Protein AF-A0A0C2GQ65-F1 (afdb_monomer)

pLDDT: mean 72.67, std 17.34, range [39.47, 96.19]

Mean predicted aligned error: 14.56 Å

Radius of gyration: 22.61 Å; Cα contacts (8 Å, |Δi|>4): 35; chains: 1; bounding box: 62×66×47 Å

InterPro domains:
  IPR006077 Vinculin/alpha-catenin [PF01044] (27-110)
  IPR030045 Alpha-catulin 1 [PTHR46342] (25-112)
  IPR036723 Alpha-catenin/vinculin-like superfamily [SSF47220] (22-110)

Sequence (113 aa):
MSLARAPTGDLGGGGGSTFGLDARNLEIKTKSIEHTLVPLVSQITTLVNFKESYLMNGKPKSERAIRAALKVGSAVEAAIERFVAVGETIADENPDIQPEMYDACHEARLAGL

Secondary structure (DSSP, 8-state):
----------------------TTS-----HHHHHHHHHHHHHHHHHHHHHHHHHHS-----HHHHHHHHHHHHHHHHHHHHHHHHHHHHHHH-TTTHHHHHHHHHHHHHHH-

Solvent-accessible surface area (backbone atoms only — not comparable to full-atom values): 6978 Å² total; per-residue (Å²): 140,81,90,90,82,85,84,82,87,76,92,80,83,76,71,77,76,71,73,70,72,46,82,91,68,71,75,76,90,43,71,71,58,43,66,62,44,52,64,53,53,52,54,52,51,52,51,50,55,52,49,50,54,43,70,73,65,76,52,86,71,56,69,70,57,55,54,50,51,53,53,48,52,55,53,50,36,59,46,44,56,53,51,31,58,52,39,48,54,52,17,73,76,32,76,94,49,20,69,63,37,46,51,54,35,52,52,49,52,65,76,57,110

Structure (mmCIF, N/CA/C/O backbone):
data_AF-A0A0C2GQ65-F1
#
_entry.id   AF-A0A0C2GQ65-F1
#
loop_
_atom_site.group_PDB
_atom_site.id
_atom_site.type_symbol
_atom_site.label_atom_id
_atom_site.label_alt_id
_atom_site.label_comp_id
_atom_site.label_asym_id
_atom_site.label_entity_id
_atom_site.label_seq_id
_atom_site.pdbx_PDB_ins_code
_atom_site.Cartn_x
_atom_site.Cartn_y
_atom_site.Cartn_z
_atom_site.occupancy
_atom_site.B_iso_or_equiv
_atom_site.auth_seq_id
_atom_site.auth_comp_id
_atom_site.auth_asym_id
_atom_site.auth_atom_id
_atom_site.pdbx_PDB_model_num
ATOM 1 N N . MET A 1 1 ? 39.615 -52.068 6.039 1.00 41.88 1 MET A N 1
ATOM 2 C CA . MET A 1 1 ? 40.457 -51.570 4.931 1.00 41.88 1 MET A CA 1
ATOM 3 C C . MET A 1 1 ? 39.573 -51.453 3.700 1.00 41.88 1 MET A C 1
ATOM 5 O O . MET A 1 1 ? 39.013 -52.460 3.320 1.00 41.88 1 MET A O 1
ATOM 9 N N . SER A 1 2 ? 39.286 -50.319 3.076 1.00 45.78 2 SER A N 1
ATOM 10 C CA . SER A 1 2 ? 39.510 -48.905 3.364 1.00 45.78 2 SER A CA 1
ATOM 11 C C . SER A 1 2 ? 38.482 -48.121 2.528 1.00 45.78 2 SER A C 1
ATOM 13 O O . SER A 1 2 ? 38.184 -48.512 1.408 1.00 45.78 2 SER A O 1
ATOM 15 N N . LEU A 1 3 ? 37.938 -47.061 3.128 1.00 51.75 3 LEU A N 1
ATOM 16 C CA . LEU A 1 3 ? 37.537 -45.762 2.563 1.00 51.75 3 LEU A CA 1
ATOM 17 C C . LEU A 1 3 ? 37.199 -45.619 1.060 1.00 51.75 3 LEU A C 1
ATOM 19 O O . LEU A 1 3 ? 38.090 -45.617 0.219 1.00 51.75 3 LEU A O 1
ATOM 23 N N . ALA A 1 4 ? 35.958 -45.196 0.789 1.00 55.31 4 ALA A N 1
ATOM 24 C CA . ALA A 1 4 ? 35.681 -44.116 -0.164 1.00 55.31 4 ALA A CA 1
ATOM 25 C C . ALA A 1 4 ? 34.566 -43.206 0.390 1.00 55.31 4 ALA A C 1
ATOM 27 O O . ALA A 1 4 ? 33.480 -43.667 0.734 1.00 55.31 4 ALA A O 1
ATOM 28 N N . ARG A 1 5 ? 34.885 -41.915 0.535 1.00 48.50 5 ARG A N 1
ATOM 29 C CA . ARG A 1 5 ? 34.060 -40.834 1.093 1.00 48.50 5 ARG A CA 1
ATOM 30 C C . ARG A 1 5 ? 33.855 -39.751 0.022 1.00 48.50 5 ARG A C 1
ATOM 32 O O . ARG A 1 5 ? 34.846 -39.332 -0.563 1.00 48.50 5 ARG A O 1
ATOM 39 N N . ALA A 1 6 ? 32.610 -39.256 -0.064 1.00 46.88 6 ALA A N 1
ATOM 40 C CA . ALA A 1 6 ? 32.108 -38.000 -0.668 1.00 46.88 6 ALA A CA 1
ATOM 41 C C . ALA A 1 6 ? 32.080 -37.922 -2.224 1.00 46.88 6 ALA A C 1
ATOM 43 O O . ALA A 1 6 ? 32.850 -38.626 -2.870 1.00 46.88 6 ALA A O 1
ATOM 44 N N . PRO A 1 7 ? 31.157 -37.139 -2.835 1.00 49.19 7 PRO A N 1
ATOM 45 C CA . PRO A 1 7 ? 30.955 -35.726 -2.534 1.00 49.19 7 PRO A CA 1
ATOM 46 C C . PRO A 1 7 ? 29.580 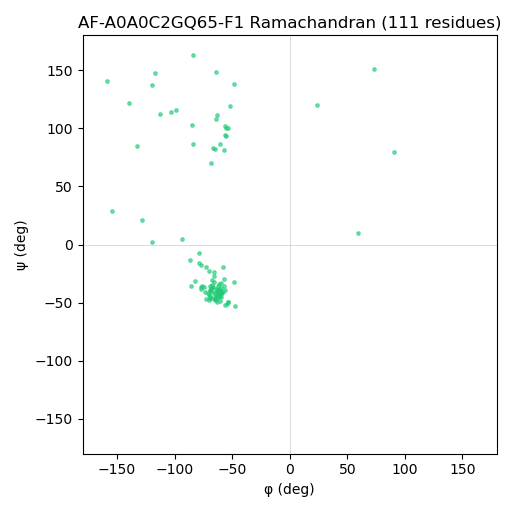-35.360 -1.959 1.00 49.19 7 PRO A C 1
ATOM 48 O O . PRO A 1 7 ? 28.540 -35.934 -2.262 1.00 49.19 7 PRO A O 1
ATOM 51 N N . THR A 1 8 ? 29.654 -34.347 -1.110 1.00 55.72 8 THR A N 1
ATOM 52 C CA . THR A 1 8 ? 28.617 -33.443 -0.629 1.00 55.72 8 THR A CA 1
ATOM 53 C C . THR A 1 8 ? 27.837 -32.804 -1.780 1.00 55.72 8 THR A C 1
ATOM 55 O O . THR A 1 8 ? 28.417 -32.074 -2.581 1.00 55.72 8 THR A O 1
ATOM 58 N N . GLY A 1 9 ? 26.526 -33.040 -1.830 1.00 42.44 9 GLY A N 1
ATOM 59 C CA . GLY A 1 9 ? 25.582 -32.157 -2.511 1.00 42.44 9 GLY A CA 1
ATOM 60 C C . GLY A 1 9 ? 25.205 -31.028 -1.559 1.00 42.44 9 GLY A C 1
ATOM 61 O O . GLY A 1 9 ? 24.258 -31.162 -0.791 1.00 42.44 9 GLY A O 1
ATOM 62 N N . ASP A 1 10 ? 26.020 -29.979 -1.555 1.00 45.88 10 ASP A N 1
ATOM 63 C CA . ASP A 1 10 ? 25.648 -28.661 -1.047 1.00 45.88 10 ASP A CA 1
ATOM 64 C C . ASP A 1 10 ? 24.919 -27.888 -2.159 1.00 45.88 10 ASP A C 1
ATOM 66 O O . ASP A 1 10 ? 25.074 -28.212 -3.338 1.00 45.88 10 ASP A O 1
ATOM 70 N N . LEU A 1 11 ? 24.216 -26.825 -1.763 1.00 48.06 11 LEU A N 1
ATOM 71 C CA . LEU A 1 11 ? 23.613 -25.783 -2.604 1.00 48.06 11 LEU A CA 1
ATOM 72 C C . LEU A 1 11 ? 22.170 -26.034 -3.053 1.00 48.06 11 LEU A C 1
ATOM 74 O O . LEU A 1 11 ? 21.857 -26.356 -4.195 1.00 48.06 11 LEU A O 1
ATOM 78 N N . GLY A 1 12 ? 21.271 -25.748 -2.118 1.00 39.47 12 GLY A N 1
ATOM 79 C CA . GLY A 1 12 ? 19.880 -25.422 -2.404 1.00 39.47 12 GLY A CA 1
ATOM 80 C C . GLY A 1 12 ? 19.255 -24.572 -1.306 1.00 39.47 12 GLY A C 1
ATOM 81 O O . GLY A 1 12 ? 18.062 -24.687 -1.053 1.00 39.47 12 GLY A O 1
ATOM 82 N N . GLY A 1 13 ? 20.064 -23.761 -0.613 1.00 42.12 13 GLY A N 1
ATOM 83 C CA . GLY A 1 13 ? 19.570 -22.688 0.238 1.00 42.12 13 GLY A CA 1
ATOM 84 C C . GLY A 1 13 ? 18.909 -21.640 -0.645 1.00 42.12 13 GLY A C 1
ATOM 85 O O . GLY A 1 13 ? 19.542 -20.657 -1.019 1.00 42.12 13 GLY A O 1
ATOM 86 N N . GLY A 1 14 ? 17.647 -21.878 -1.002 1.00 40.50 14 GLY A N 1
ATOM 87 C CA . GLY A 1 14 ? 16.735 -20.841 -1.454 1.00 40.50 14 GLY A CA 1
ATOM 88 C C . GLY A 1 14 ? 16.516 -19.913 -0.276 1.00 40.50 14 GLY A C 1
ATOM 89 O O . GLY A 1 14 ? 15.577 -20.091 0.497 1.00 40.50 14 GLY A O 1
ATOM 90 N N . GLY A 1 15 ? 17.464 -18.994 -0.087 1.00 41.66 15 GLY A N 1
ATOM 91 C CA . GLY A 1 15 ? 17.299 -17.851 0.778 1.00 41.66 15 GLY A CA 1
ATOM 92 C C . 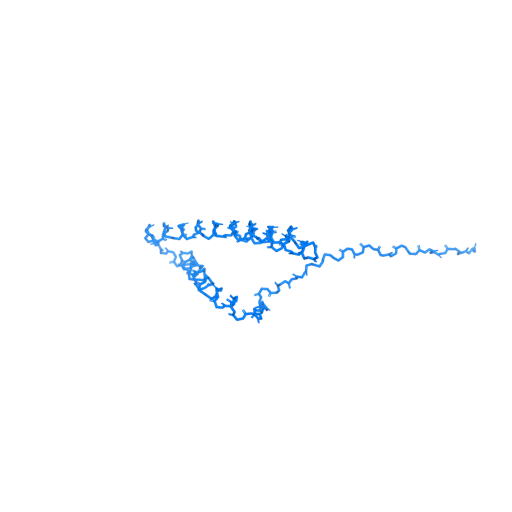GLY A 1 15 ? 16.060 -17.135 0.289 1.00 41.66 15 GLY A C 1
ATOM 93 O O . GLY A 1 15 ? 16.111 -16.428 -0.712 1.00 41.66 15 GLY A O 1
ATOM 94 N N . GLY A 1 16 ? 14.945 -17.363 0.983 1.00 44.06 16 GLY A N 1
ATOM 95 C CA . GLY A 1 16 ? 13.881 -16.390 1.028 1.00 44.06 16 GLY A CA 1
ATOM 96 C C . GLY A 1 16 ? 14.561 -15.113 1.473 1.00 44.06 16 GLY A C 1
ATOM 97 O O . GLY A 1 16 ? 14.891 -14.954 2.648 1.00 44.06 16 GLY A O 1
ATOM 98 N N . SER A 1 17 ? 14.853 -14.241 0.515 1.00 46.97 17 SER A N 1
ATOM 99 C CA . SER A 1 17 ? 15.133 -12.849 0.779 1.00 46.97 17 SER A CA 1
ATOM 100 C C . SER A 1 17 ? 13.816 -12.246 1.239 1.00 46.97 17 SER A C 1
ATOM 102 O O . SER A 1 17 ? 13.185 -11.455 0.550 1.00 46.97 17 SER A O 1
ATOM 104 N N . THR A 1 18 ? 13.404 -12.640 2.444 1.00 50.31 18 THR A N 1
ATOM 105 C CA . THR A 1 18 ? 12.746 -11.753 3.376 1.00 50.31 18 THR A CA 1
ATOM 106 C C . THR A 1 18 ? 13.739 -10.615 3.555 1.00 50.31 18 THR A C 1
ATOM 108 O O . THR A 1 18 ? 14.547 -10.600 4.485 1.00 50.31 18 THR A O 1
ATOM 111 N N . PHE A 1 19 ? 13.744 -9.676 2.608 1.00 47.88 19 PHE A N 1
ATOM 112 C CA . PHE A 1 19 ? 14.107 -8.315 2.922 1.00 47.88 19 PHE A CA 1
ATOM 113 C C . PHE A 1 19 ? 13.068 -7.918 3.954 1.00 47.88 19 PHE A C 1
ATOM 115 O O . PHE A 1 19 ? 11.981 -7.459 3.623 1.00 47.88 19 PHE A O 1
ATOM 122 N N . GLY A 1 20 ? 13.372 -8.229 5.215 1.00 44.22 20 GLY A N 1
ATOM 123 C CA . GLY A 1 20 ? 12.707 -7.634 6.342 1.00 44.22 20 GLY A CA 1
ATOM 124 C C . GLY A 1 20 ? 12.920 -6.152 6.141 1.00 44.22 20 GLY A C 1
ATOM 125 O O . GLY A 1 20 ? 13.976 -5.619 6.473 1.00 44.22 20 GLY A O 1
ATOM 126 N N . LEU A 1 21 ? 11.942 -5.502 5.515 1.00 48.31 21 LEU A N 1
ATOM 127 C CA . LEU A 1 21 ? 11.696 -4.101 5.734 1.00 48.31 21 LEU A CA 1
ATOM 128 C C . LEU A 1 21 ? 11.510 -4.032 7.242 1.00 48.31 21 LEU A C 1
ATOM 130 O O . LEU A 1 21 ? 10.439 -4.342 7.763 1.00 48.31 21 LEU A O 1
ATOM 134 N N . ASP A 1 22 ? 12.598 -3.758 7.960 1.00 49.53 22 ASP A N 1
ATOM 135 C CA . ASP A 1 22 ? 12.537 -3.495 9.379 1.00 49.53 22 ASP A CA 1
ATOM 136 C C . ASP A 1 22 ? 11.560 -2.334 9.491 1.00 49.53 22 ASP A C 1
ATOM 138 O O . ASP A 1 22 ? 11.903 -1.194 9.190 1.00 49.53 22 ASP A O 1
ATOM 142 N N . ALA A 1 23 ? 10.312 -2.606 9.876 1.00 53.41 23 ALA A N 1
ATOM 143 C CA . ALA A 1 23 ? 9.278 -1.575 9.951 1.00 53.41 23 ALA A CA 1
ATOM 144 C C . ALA A 1 23 ? 9.694 -0.441 10.909 1.00 53.41 23 ALA A C 1
ATOM 146 O O . ALA A 1 23 ? 9.184 0.673 10.841 1.00 53.41 23 ALA A O 1
ATOM 147 N N . ARG A 1 24 ? 10.666 -0.725 11.790 1.00 54.44 24 ARG A N 1
ATOM 148 C CA . ARG A 1 24 ? 11.318 0.226 12.695 1.00 54.44 24 ARG A CA 1
ATOM 149 C C . ARG A 1 24 ? 12.396 1.097 12.040 1.00 54.44 24 ARG A C 1
ATOM 151 O O . ARG A 1 24 ? 12.778 2.089 12.647 1.00 54.44 24 ARG A O 1
ATOM 158 N N . ASN A 1 25 ? 12.877 0.738 10.855 1.00 57.31 25 ASN A N 1
ATOM 159 C CA . ASN A 1 25 ? 13.962 1.401 10.133 1.00 57.31 25 ASN A CA 1
ATOM 160 C C . ASN A 1 25 ? 13.582 1.760 8.680 1.00 57.31 25 ASN A C 1
ATOM 162 O O . ASN A 1 25 ? 14.457 1.949 7.837 1.00 57.31 25 ASN A O 1
ATOM 166 N N . LEU A 1 26 ? 12.278 1.845 8.383 1.00 69.31 26 LEU A N 1
ATOM 167 C CA . LEU A 1 26 ? 11.765 2.238 7.072 1.0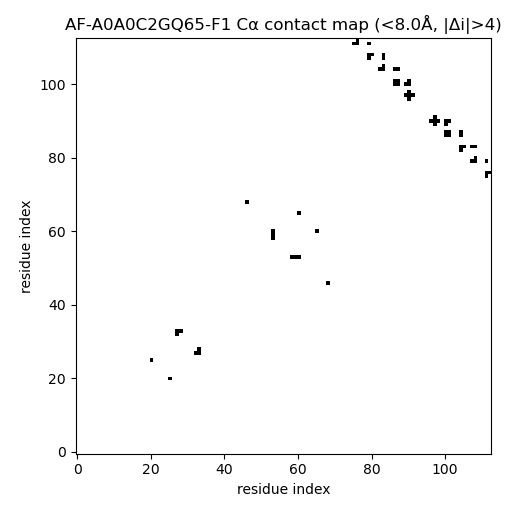0 69.31 26 LEU A CA 1
ATOM 168 C C . LEU A 1 26 ? 12.169 3.693 6.767 1.00 69.31 26 LEU A C 1
ATOM 170 O O . LEU A 1 26 ? 11.634 4.632 7.355 1.00 69.31 26 LEU A O 1
ATOM 174 N N . GLU A 1 27 ? 13.114 3.881 5.847 1.00 74.06 27 GLU A N 1
ATOM 175 C CA . GLU A 1 27 ? 13.595 5.201 5.428 1.00 74.06 27 GLU A CA 1
ATOM 176 C C . GLU A 1 27 ? 13.001 5.583 4.063 1.00 74.06 27 GLU A C 1
ATOM 178 O O . GLU A 1 27 ? 13.315 4.976 3.036 1.00 74.06 27 GLU A O 1
ATOM 183 N N . ILE A 1 28 ? 12.165 6.627 4.028 1.00 80.50 28 ILE A N 1
ATOM 184 C CA . ILE A 1 28 ? 11.653 7.189 2.772 1.00 80.50 28 ILE A CA 1
ATOM 185 C C . ILE A 1 28 ? 12.680 8.187 2.232 1.00 80.50 28 ILE A C 1
ATOM 187 O O . ILE A 1 28 ? 12.766 9.324 2.684 1.00 80.50 28 ILE A O 1
ATOM 191 N N . LYS A 1 29 ? 13.445 7.777 1.220 1.00 80.94 29 LYS A N 1
ATOM 192 C CA . LYS A 1 29 ? 14.512 8.608 0.628 1.00 80.94 29 LYS A CA 1
ATOM 193 C C . LYS A 1 29 ? 14.008 9.681 -0.345 1.00 80.94 29 LYS A C 1
ATOM 195 O O . LYS A 1 29 ? 14.777 10.533 -0.788 1.00 80.94 29 LYS A O 1
ATOM 200 N N . THR A 1 30 ? 12.716 9.665 -0.669 1.00 86.81 30 THR A N 1
ATOM 201 C CA . THR A 1 30 ? 12.107 10.551 -1.666 1.00 86.81 30 THR A CA 1
ATOM 202 C C . THR A 1 30 ? 11.151 11.539 -1.004 1.00 86.81 30 THR A C 1
ATOM 204 O O . THR A 1 30 ? 10.067 11.162 -0.564 1.00 86.81 30 THR A O 1
ATOM 207 N N . LYS A 1 31 ? 11.507 12.831 -1.009 1.00 82.25 31 LYS A N 1
ATOM 208 C CA . LYS A 1 31 ? 10.737 13.899 -0.335 1.00 82.25 31 LYS A CA 1
ATOM 209 C C . LYS A 1 31 ? 9.276 14.006 -0.786 1.00 82.25 31 LYS A C 1
ATOM 211 O O . LYS A 1 31 ? 8.408 14.318 0.021 1.00 82.25 31 LYS A O 1
ATOM 216 N N . SER A 1 32 ? 8.983 13.766 -2.066 1.00 84.75 32 SER A N 1
ATOM 217 C CA . SER A 1 32 ? 7.604 13.797 -2.580 1.00 84.75 32 SER A CA 1
ATOM 218 C C . SER A 1 32 ? 6.761 12.633 -2.054 1.00 84.75 32 SER A C 1
ATOM 220 O O . SER A 1 32 ? 5.581 12.816 -1.752 1.00 84.75 32 SER A O 1
ATOM 222 N N . ILE A 1 33 ? 7.371 11.456 -1.892 1.00 85.38 33 ILE A N 1
ATOM 223 C CA . ILE A 1 33 ? 6.728 10.279 -1.302 1.00 85.38 33 ILE A CA 1
ATOM 224 C C . ILE A 1 33 ? 6.495 10.529 0.189 1.00 85.38 33 ILE A C 1
ATOM 226 O O . ILE A 1 33 ? 5.380 10.353 0.667 1.00 85.38 33 ILE A O 1
ATOM 230 N N . GLU A 1 34 ? 7.501 11.040 0.902 1.00 81.81 34 GLU A N 1
ATOM 231 C CA . GLU A 1 34 ? 7.388 11.397 2.320 1.00 81.81 34 GLU A CA 1
ATOM 232 C C . GLU A 1 34 ? 6.238 12.387 2.558 1.00 81.81 34 GLU A C 1
ATOM 234 O O . GLU A 1 34 ? 5.330 12.108 3.340 1.00 81.81 34 GLU A O 1
ATOM 239 N N . HIS A 1 35 ? 6.203 13.493 1.809 1.00 82.38 35 HIS A N 1
ATOM 240 C CA . HIS A 1 35 ? 5.146 14.500 1.922 1.00 82.38 35 HIS A CA 1
ATOM 241 C C . HIS A 1 35 ? 3.743 13.928 1.645 1.00 82.38 35 HIS A C 1
ATOM 243 O O . HIS A 1 35 ? 2.762 14.364 2.246 1.00 82.38 35 HIS A O 1
ATOM 249 N N . THR A 1 36 ? 3.637 12.942 0.751 1.00 82.12 36 THR A N 1
ATOM 250 C CA . THR A 1 36 ? 2.364 12.276 0.430 1.00 82.12 36 THR A CA 1
ATOM 251 C C . THR A 1 36 ? 1.940 11.293 1.527 1.00 82.12 36 THR A C 1
ATOM 253 O O . THR A 1 36 ? 0.750 11.185 1.829 1.00 82.12 36 THR A O 1
ATOM 256 N N . LEU A 1 37 ? 2.892 10.607 2.166 1.00 81.00 37 LEU A N 1
ATOM 257 C CA . LEU A 1 37 ? 2.621 9.591 3.188 1.00 81.00 37 LEU A CA 1
ATOM 258 C C . LEU A 1 37 ? 2.375 10.176 4.589 1.00 81.00 37 LEU A C 1
ATOM 260 O O . LEU A 1 37 ? 1.559 9.625 5.327 1.00 81.00 37 LEU A O 1
ATOM 264 N N . VAL A 1 38 ? 2.991 11.308 4.953 1.00 77.94 38 VAL A N 1
ATOM 265 C CA . VAL A 1 38 ? 2.787 11.991 6.253 1.00 77.94 38 VAL A CA 1
ATOM 266 C C . VAL A 1 38 ? 1.303 12.157 6.642 1.00 77.94 38 VAL A C 1
ATOM 268 O O . VAL A 1 38 ? 0.927 11.731 7.741 1.00 77.94 38 VAL A O 1
ATOM 271 N N . PRO A 1 39 ? 0.418 12.727 5.795 1.00 76.88 39 PRO A N 1
ATOM 272 C CA . PRO A 1 39 ? -0.990 12.896 6.155 1.00 76.88 39 PRO A CA 1
ATOM 273 C C . PRO A 1 39 ? -1.741 11.563 6.282 1.00 76.88 39 PRO A C 1
ATOM 275 O O . PRO A 1 39 ? -2.665 11.473 7.091 1.00 76.88 39 PRO A O 1
ATOM 278 N N . LEU A 1 40 ? -1.350 10.531 5.528 1.00 74.69 40 LEU A N 1
ATOM 279 C CA . LEU A 1 40 ? -1.963 9.199 5.586 1.00 74.69 40 LEU A CA 1
ATOM 280 C C . LEU A 1 40 ? -1.576 8.469 6.878 1.00 74.69 40 LEU A C 1
ATOM 282 O O . LEU A 1 40 ? -2.447 7.990 7.605 1.00 74.69 40 LEU A O 1
ATOM 286 N N . VAL A 1 41 ? -0.288 8.472 7.225 1.00 78.69 41 VAL A N 1
ATOM 287 C CA . VAL A 1 41 ? 0.227 7.872 8.466 1.00 78.69 41 VAL A CA 1
ATOM 288 C C . VAL A 1 41 ? -0.360 8.570 9.692 1.00 78.69 41 VAL A C 1
ATOM 290 O O . VAL A 1 41 ? -0.747 7.901 10.650 1.00 78.69 41 VAL A O 1
ATOM 293 N N . SER A 1 42 ? -0.504 9.899 9.662 1.00 74.56 42 SER A N 1
ATOM 294 C CA . SER A 1 42 ? -1.135 10.659 10.750 1.00 74.56 42 SER A CA 1
ATOM 295 C C . SER A 1 42 ? -2.602 10.258 10.969 1.00 74.56 42 SER A C 1
ATOM 297 O O . SER A 1 42 ? -3.021 10.029 12.110 1.00 74.56 42 SER A O 1
ATOM 299 N N . GLN A 1 43 ? -3.376 10.102 9.889 1.00 72.06 43 GLN A N 1
ATOM 300 C CA . GLN A 1 43 ? -4.778 9.674 9.958 1.00 72.06 43 GLN A CA 1
ATOM 301 C C . GLN A 1 43 ? -4.911 8.241 10.489 1.00 72.06 43 GLN A C 1
ATOM 303 O O . GLN A 1 43 ? -5.715 7.994 11.391 1.00 72.06 43 GLN A O 1
ATOM 308 N N . ILE A 1 44 ? -4.083 7.316 9.994 1.00 76.38 44 ILE A N 1
ATOM 309 C CA . ILE A 1 44 ? -4.076 5.914 10.433 1.00 76.38 44 ILE A CA 1
ATOM 310 C C . ILE A 1 44 ? -3.647 5.808 11.904 1.00 76.38 44 ILE A C 1
ATOM 312 O O . ILE A 1 44 ? -4.344 5.183 12.700 1.00 76.38 44 ILE A O 1
ATOM 316 N N . THR A 1 45 ? -2.571 6.490 12.308 1.00 76.06 45 THR A N 1
ATOM 317 C CA . THR A 1 45 ? -2.084 6.503 13.702 1.00 76.06 45 THR A CA 1
ATOM 318 C C . THR A 1 45 ? -3.141 7.054 14.656 1.00 76.06 45 THR A C 1
ATOM 320 O O . THR A 1 45 ? -3.379 6.494 15.727 1.00 76.06 45 THR A O 1
ATOM 323 N N . THR A 1 46 ? -3.838 8.120 14.252 1.00 74.50 46 THR A N 1
ATOM 324 C CA . THR A 1 46 ? -4.942 8.686 15.037 1.00 74.50 46 THR A CA 1
ATOM 325 C C . THR A 1 46 ? -6.054 7.659 15.243 1.00 74.50 46 THR A C 1
ATOM 327 O O . TH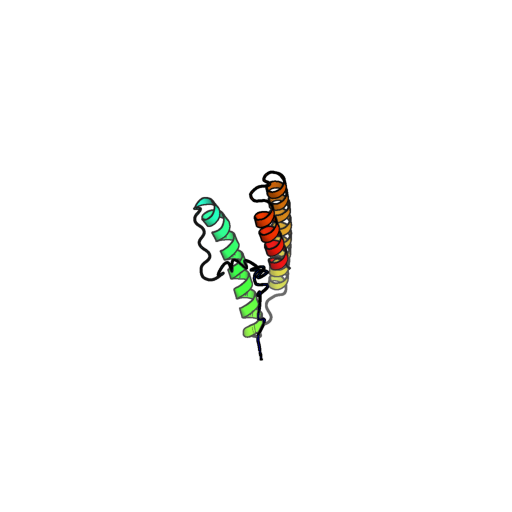R A 1 46 ? -6.556 7.523 16.358 1.00 74.50 46 THR A O 1
ATOM 330 N N . LEU A 1 47 ? -6.414 6.892 14.211 1.00 65.75 47 LEU A N 1
ATOM 331 C CA . LEU A 1 47 ? -7.435 5.845 14.311 1.00 65.75 47 LEU A CA 1
ATOM 332 C C . LEU A 1 47 ? -6.994 4.652 15.163 1.00 65.75 47 LEU A C 1
ATOM 334 O O . LEU A 1 47 ? -7.799 4.140 15.944 1.00 65.75 47 LEU A O 1
ATOM 338 N N . VAL A 1 48 ? -5.730 4.237 15.068 1.00 71.12 48 VAL A N 1
ATOM 339 C CA . VAL A 1 48 ? -5.166 3.155 15.890 1.00 71.12 48 VAL A CA 1
ATOM 340 C C . VAL A 1 48 ? -5.176 3.540 17.369 1.00 71.12 48 VAL A C 1
ATOM 342 O O . VAL A 1 48 ? -5.751 2.811 18.179 1.00 71.12 48 VAL A O 1
ATOM 345 N N . ASN A 1 49 ? -4.683 4.734 17.708 1.00 64.69 49 ASN A N 1
ATOM 346 C CA . ASN A 1 49 ? -4.716 5.258 19.079 1.00 64.69 49 ASN A CA 1
ATOM 347 C C . ASN A 1 49 ? -6.158 5.407 19.593 1.00 64.69 49 ASN A C 1
ATOM 349 O O . ASN A 1 49 ? -6.463 5.194 20.770 1.00 64.69 49 ASN A O 1
ATOM 353 N N . PHE A 1 50 ? -7.091 5.739 18.699 1.00 64.88 50 PHE A N 1
ATOM 354 C CA . PHE A 1 50 ? -8.505 5.818 19.030 1.00 64.88 50 PHE A CA 1
ATOM 355 C C . PHE A 1 50 ? -9.109 4.434 19.337 1.00 64.88 50 PHE A C 1
ATOM 357 O O . PHE A 1 50 ? -9.938 4.333 20.249 1.00 64.88 50 PHE A O 1
ATOM 364 N N . LYS A 1 51 ? -8.698 3.379 18.621 1.00 59.34 51 LYS A N 1
ATOM 365 C CA . LYS A 1 51 ? -9.100 1.982 18.871 1.00 59.34 51 LYS A CA 1
ATOM 366 C C . LYS A 1 51 ? -8.516 1.457 20.186 1.00 59.34 51 LYS A C 1
ATOM 368 O O . LYS A 1 51 ? -9.260 0.914 20.998 1.00 59.34 51 LYS A O 1
ATOM 373 N N . GLU A 1 52 ? -7.232 1.692 20.441 1.00 57.34 52 GLU A N 1
ATOM 374 C CA . GLU A 1 52 ? -6.550 1.273 21.675 1.00 57.34 52 GLU A CA 1
ATOM 375 C C . GLU A 1 52 ? -7.170 1.923 22.923 1.00 57.34 52 GLU A C 1
ATOM 377 O O . GLU A 1 52 ? -7.505 1.240 23.889 1.00 57.34 52 GLU A O 1
ATOM 382 N N . SER A 1 53 ? -7.482 3.221 22.855 1.00 56.22 53 SER A N 1
ATOM 383 C CA . SER A 1 53 ? -8.175 3.933 23.936 1.00 56.22 53 SER A CA 1
ATOM 384 C C . SER A 1 53 ? -9.616 3.437 24.177 1.00 56.22 53 SER A C 1
ATOM 386 O O . SER A 1 53 ? -10.114 3.528 25.297 1.00 56.22 53 SER A O 1
ATOM 388 N N . TYR A 1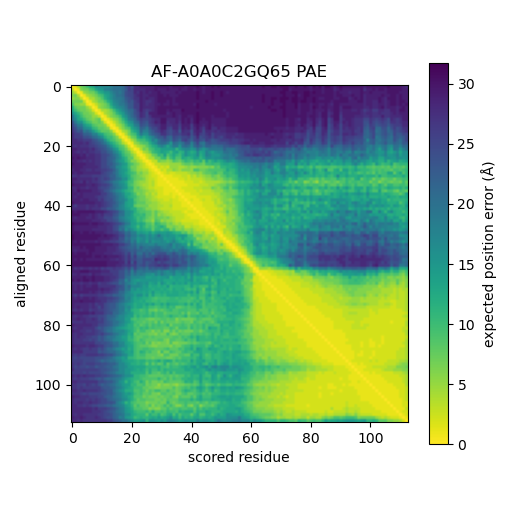 54 ? -10.301 2.886 23.164 1.00 55.28 54 TYR A N 1
ATOM 389 C CA . TYR A 1 54 ? -11.625 2.262 23.336 1.00 55.28 54 TYR A CA 1
ATOM 390 C C . TYR A 1 54 ? -11.530 0.900 24.038 1.00 55.28 54 TYR A C 1
ATOM 392 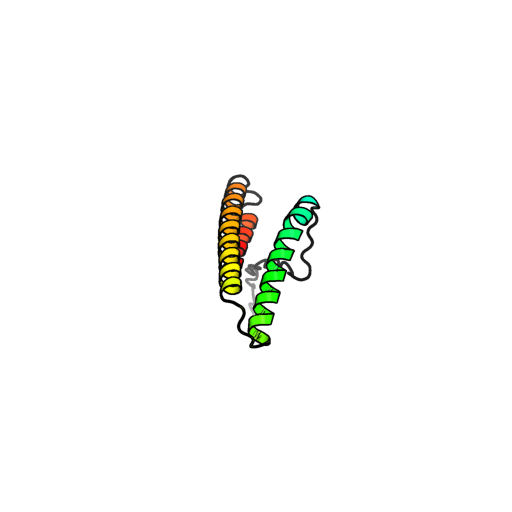O O . TYR A 1 54 ? -12.349 0.606 24.906 1.00 55.28 54 TYR A O 1
ATOM 400 N N . LEU A 1 55 ? -10.523 0.094 23.683 1.00 55.88 55 LEU A N 1
ATOM 401 C CA . LEU A 1 55 ? -10.326 -1.258 24.213 1.00 55.88 55 LEU A CA 1
ATOM 402 C C . LEU A 1 55 ? -9.726 -1.266 25.631 1.00 55.88 55 LEU A C 1
ATOM 404 O O . LEU A 1 55 ? -10.134 -2.092 26.442 1.00 55.88 55 LEU A O 1
ATOM 408 N N . MET A 1 56 ? -8.810 -0.342 25.959 1.00 55.78 56 MET A N 1
ATOM 409 C CA . MET A 1 56 ? -8.162 -0.287 27.283 1.00 55.78 56 MET A CA 1
ATOM 410 C C . MET A 1 56 ? -8.950 0.488 28.346 1.00 55.78 56 MET A C 1
ATOM 412 O O . MET A 1 56 ? -8.928 0.095 29.509 1.00 55.78 56 MET A O 1
ATOM 416 N N . ASN A 1 57 ? -9.658 1.572 27.995 1.00 56.38 57 ASN A N 1
ATOM 417 C CA . ASN A 1 57 ? -10.290 2.435 29.010 1.00 56.38 57 ASN A CA 1
ATOM 418 C C . ASN A 1 57 ? -11.757 2.083 29.316 1.00 56.38 57 ASN A C 1
ATOM 420 O O . ASN A 1 57 ? -12.406 2.817 30.064 1.00 56.38 57 ASN A O 1
ATOM 424 N N . GLY A 1 58 ? -12.300 1.002 28.739 1.00 52.16 58 GLY A N 1
ATOM 425 C CA . GLY A 1 58 ? -13.623 0.447 29.073 1.00 52.16 58 GLY A CA 1
ATOM 426 C C . GLY A 1 58 ? -14.815 1.395 28.874 1.00 52.16 58 GLY A C 1
ATOM 427 O O . GLY A 1 58 ? -15.925 1.096 29.311 1.00 52.16 58 GLY A O 1
ATOM 428 N N . LYS A 1 59 ? -14.609 2.558 28.243 1.00 55.78 59 LYS A N 1
ATOM 429 C CA . LYS A 1 59 ? -15.626 3.599 28.090 1.00 55.78 59 LYS A CA 1
ATOM 430 C C . LYS A 1 59 ? -16.255 3.485 26.699 1.00 55.78 59 LYS A C 1
ATOM 432 O O . LYS A 1 59 ? -15.551 3.709 25.710 1.00 55.78 59 LYS A O 1
ATOM 437 N N . PRO A 1 60 ? -17.560 3.174 26.587 1.00 54.12 60 PRO A N 1
ATOM 438 C CA . PRO A 1 60 ? -18.215 3.057 25.294 1.00 54.12 60 PRO A CA 1
ATOM 439 C C . PRO A 1 60 ? -18.186 4.418 24.592 1.00 54.12 60 PRO A C 1
ATOM 441 O O . PRO A 1 60 ? -18.812 5.385 25.024 1.00 54.12 60 PRO A O 1
ATOM 444 N N . LYS A 1 61 ? -17.415 4.519 23.510 1.00 60.34 61 LYS A N 1
ATOM 445 C CA . LYS A 1 61 ? -17.494 5.655 22.590 1.00 60.34 61 LYS A CA 1
ATOM 446 C C . LYS A 1 61 ? -18.857 5.698 21.914 1.00 60.34 61 LYS A C 1
ATOM 448 O O . LYS A 1 61 ? -19.460 4.667 21.634 1.00 60.34 61 LYS A O 1
ATOM 453 N N . SER A 1 62 ? -19.297 6.920 21.619 1.00 69.12 62 SER A N 1
ATOM 454 C CA . SER A 1 62 ? -20.514 7.190 20.857 1.00 69.12 62 SER A CA 1
ATOM 455 C C . SER A 1 62 ? -20.557 6.346 19.583 1.00 69.12 62 SER A C 1
ATOM 457 O O . SER A 1 62 ? -19.565 6.248 18.860 1.00 69.12 62 SER A O 1
ATOM 459 N N . GLU A 1 63 ? -21.730 5.810 19.267 1.00 74.06 63 GLU A N 1
ATOM 460 C CA . GLU A 1 63 ? -22.026 5.100 18.021 1.00 74.06 63 GLU A CA 1
ATOM 461 C C . GLU A 1 63 ? -21.561 5.872 16.769 1.00 74.06 63 GLU A C 1
ATOM 463 O O . GLU A 1 63 ? -21.096 5.287 15.790 1.00 74.06 63 GLU A O 1
ATOM 468 N N . ARG A 1 64 ? -21.588 7.211 16.830 1.00 73.00 64 ARG A N 1
ATOM 469 C CA . ARG A 1 64 ? -21.069 8.100 15.783 1.00 73.00 64 ARG A CA 1
ATOM 470 C C . ARG A 1 64 ? -19.575 7.891 15.513 1.00 73.00 64 ARG A C 1
ATOM 472 O O . ARG A 1 64 ? -19.149 7.960 14.364 1.00 73.00 64 ARG A O 1
ATOM 479 N N . ALA A 1 65 ? -18.789 7.633 16.553 1.00 71.19 65 ALA A N 1
ATOM 480 C CA . ALA A 1 65 ? -17.349 7.423 16.455 1.00 71.19 65 ALA A CA 1
ATOM 481 C C . ALA A 1 65 ? -17.008 6.043 15.869 1.00 71.19 65 ALA A C 1
ATOM 483 O O . ALA A 1 65 ? -16.088 5.931 15.064 1.00 71.19 65 ALA A O 1
ATOM 484 N N . ILE A 1 66 ? -17.792 5.014 16.212 1.00 75.06 66 ILE A N 1
ATOM 485 C CA . ILE A 1 66 ? -17.660 3.666 15.637 1.00 75.06 66 ILE A CA 1
ATOM 486 C C . ILE A 1 66 ? -17.957 3.708 14.132 1.00 75.06 66 ILE A C 1
ATOM 488 O O . ILE A 1 66 ? -17.161 3.226 13.330 1.00 75.06 66 ILE A O 1
ATOM 492 N N . ARG A 1 67 ? -19.053 4.368 13.728 1.00 78.50 67 ARG A N 1
ATOM 493 C CA . ARG A 1 67 ? -19.395 4.548 12.305 1.00 78.50 67 ARG A CA 1
ATOM 494 C C . ARG A 1 67 ? -18.319 5.316 11.534 1.00 78.50 67 ARG A C 1
ATOM 496 O O . ARG A 1 67 ? -18.035 4.973 10.391 1.00 78.50 67 ARG A O 1
ATOM 503 N N . ALA A 1 68 ? -17.719 6.341 12.143 1.00 75.81 68 ALA A N 1
ATOM 504 C CA . ALA A 1 68 ? -16.626 7.086 11.522 1.00 75.81 68 ALA A CA 1
ATOM 505 C C . ALA A 1 68 ? -15.394 6.197 11.294 1.00 75.81 68 ALA A C 1
ATOM 507 O O . ALA A 1 68 ? -14.849 6.202 10.196 1.00 75.81 68 ALA A O 1
ATOM 508 N N . ALA A 1 69 ? -15.003 5.391 12.286 1.00 72.50 69 ALA A N 1
ATOM 509 C CA . ALA A 1 69 ? -13.880 4.464 12.156 1.00 72.50 69 ALA A CA 1
ATOM 510 C C . ALA A 1 69 ? -14.114 3.419 11.052 1.00 72.50 69 ALA A C 1
ATOM 512 O O . ALA A 1 69 ? -13.239 3.224 10.215 1.00 72.50 69 ALA A O 1
ATOM 513 N N . LEU A 1 70 ? -15.311 2.819 10.991 1.00 79.62 70 LEU A N 1
ATOM 514 C CA . LEU A 1 70 ? -15.681 1.882 9.920 1.00 79.62 70 LEU A CA 1
ATOM 515 C C . LEU A 1 70 ? -15.616 2.537 8.536 1.00 79.62 70 LEU A C 1
ATOM 517 O O . LEU A 1 70 ? -15.099 1.946 7.591 1.00 79.62 70 LEU A O 1
ATOM 521 N N . LYS A 1 71 ? -16.096 3.7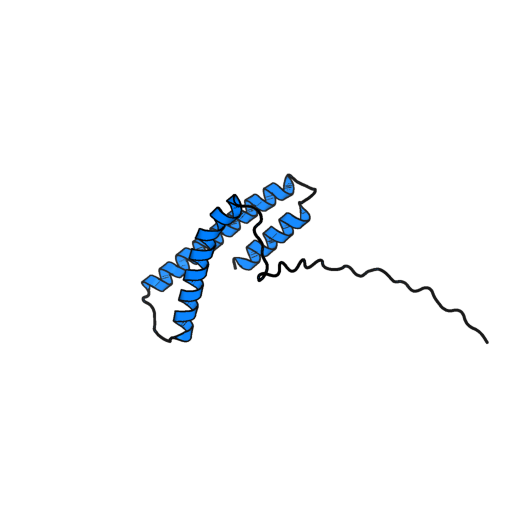82 8.419 1.00 79.44 71 LYS A N 1
ATOM 522 C CA . LYS A 1 71 ? -16.046 4.532 7.159 1.00 79.44 71 LYS A CA 1
ATOM 523 C C . LYS A 1 71 ? -14.612 4.809 6.716 1.00 79.44 71 LYS A C 1
ATOM 525 O O . LYS A 1 71 ? -14.340 4.746 5.521 1.00 79.44 71 LYS A O 1
ATOM 530 N N . VAL A 1 72 ? -13.707 5.112 7.650 1.00 78.31 72 VAL A N 1
ATOM 531 C CA . VAL A 1 72 ? -12.296 5.282 7.288 1.00 78.31 72 VAL A CA 1
ATOM 532 C C . VAL A 1 72 ? -11.658 3.945 6.928 1.00 78.31 72 VAL A C 1
ATOM 534 O O . VAL A 1 72 ? -10.979 3.896 5.914 1.00 78.31 72 VAL A O 1
ATOM 537 N N . GLY A 1 73 ? -11.928 2.864 7.667 1.00 81.50 73 GLY A N 1
ATOM 538 C CA . GLY A 1 73 ? -11.435 1.523 7.320 1.00 81.50 73 GLY A CA 1
ATOM 539 C C . 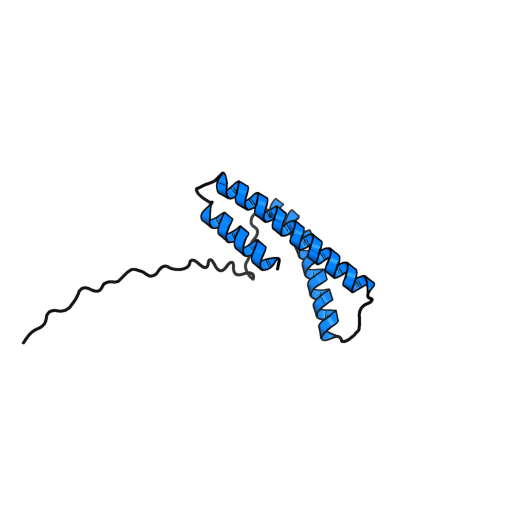GLY A 1 73 ? -11.795 1.130 5.886 1.00 81.50 73 GLY A C 1
ATOM 540 O O . GLY A 1 73 ? -10.911 0.828 5.095 1.00 81.50 73 GLY A O 1
ATOM 541 N N . SER A 1 74 ? -13.068 1.287 5.510 1.00 82.06 74 SER A N 1
ATOM 542 C CA . SER A 1 74 ? -13.529 1.036 4.137 1.00 82.06 74 SER A CA 1
ATOM 543 C C . SER A 1 74 ? -12.871 1.958 3.098 1.00 82.06 74 SER A C 1
ATOM 545 O O . SER A 1 74 ? -12.547 1.527 1.994 1.00 82.06 74 SER A O 1
ATOM 547 N N . ALA A 1 75 ? -12.649 3.234 3.431 1.00 82.06 75 ALA A N 1
ATOM 548 C CA . ALA A 1 75 ? -11.962 4.157 2.528 1.00 82.06 75 ALA A CA 1
ATOM 549 C C . ALA A 1 75 ? -10.480 3.792 2.332 1.00 82.06 75 ALA A C 1
ATOM 551 O O . ALA A 1 75 ? -9.952 3.988 1.236 1.00 82.06 75 ALA A O 1
ATOM 552 N N . VAL A 1 76 ? -9.829 3.275 3.378 1.00 82.81 76 VAL A N 1
ATOM 553 C CA . VAL A 1 76 ? -8.440 2.805 3.346 1.00 82.81 76 VAL A CA 1
ATOM 554 C C . VAL A 1 76 ? -8.332 1.531 2.511 1.00 82.81 76 VAL A C 1
ATOM 556 O O . VAL A 1 76 ? -7.517 1.503 1.596 1.00 82.81 76 VAL A O 1
ATOM 559 N N . GLU A 1 77 ? -9.201 0.544 2.728 1.00 84.50 77 GLU A N 1
ATOM 560 C CA . GLU A 1 77 ? -9.275 -0.682 1.915 1.00 84.50 77 GLU A CA 1
ATOM 561 C C . GLU A 1 77 ? -9.422 -0.350 0.419 1.00 84.50 77 GLU A C 1
ATOM 563 O O . GLU A 1 77 ? -8.612 -0.759 -0.411 1.00 84.50 77 GLU A O 1
ATOM 568 N N . ALA A 1 78 ? -10.369 0.529 0.070 1.00 83.56 78 ALA A N 1
ATOM 569 C CA . ALA A 1 78 ? -10.564 0.968 -1.313 1.00 83.56 78 ALA A CA 1
ATOM 570 C C . ALA A 1 78 ? -9.382 1.778 -1.885 1.00 83.56 78 ALA A C 1
ATO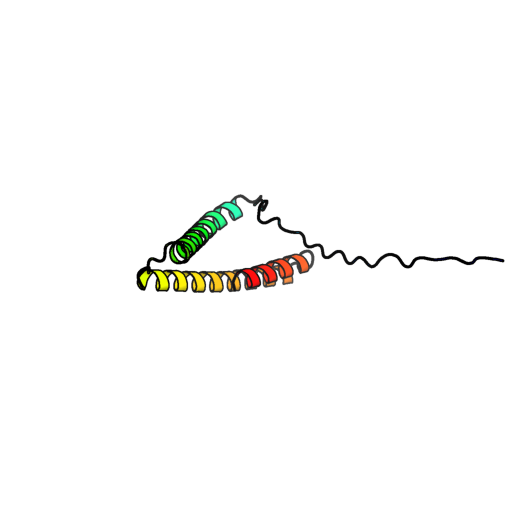M 572 O O . ALA A 1 78 ? -9.249 1.919 -3.105 1.00 83.56 78 ALA A O 1
ATOM 573 N N . ALA A 1 79 ? -8.561 2.404 -1.041 1.00 85.81 79 ALA A N 1
ATOM 574 C CA . ALA A 1 79 ? -7.340 3.074 -1.483 1.00 85.81 79 ALA A CA 1
ATOM 575 C C . ALA A 1 79 ? -6.221 2.063 -1.762 1.00 85.81 79 ALA A C 1
ATOM 577 O O . ALA A 1 79 ? -5.504 2.231 -2.746 1.00 85.81 79 ALA A O 1
ATOM 578 N N . ILE A 1 80 ? -6.118 1.009 -0.950 1.00 89.00 80 ILE A N 1
ATOM 579 C CA . ILE A 1 80 ? -5.138 -0.071 -1.112 1.00 89.00 80 ILE A CA 1
ATOM 580 C C . ILE A 1 80 ? -5.401 -0.839 -2.407 1.00 89.00 80 ILE A C 1
ATOM 582 O O . ILE A 1 80 ? -4.485 -0.984 -3.209 1.00 89.00 80 ILE A O 1
ATOM 586 N N . GLU A 1 81 ? -6.651 -1.210 -2.690 1.00 90.94 81 GLU A N 1
ATOM 587 C CA . GLU A 1 81 ? -7.005 -1.879 -3.954 1.00 90.94 81 GLU A CA 1
ATOM 588 C C . GLU A 1 81 ? -6.620 -1.041 -5.184 1.00 90.94 81 GLU A C 1
ATOM 590 O O . GLU A 1 81 ? -6.067 -1.546 -6.160 1.00 90.94 81 GLU A O 1
ATOM 595 N N . ARG A 1 82 ? -6.839 0.280 -5.122 1.00 92.00 82 ARG A N 1
ATOM 596 C CA . ARG A 1 82 ? -6.434 1.196 -6.200 1.00 92.00 82 ARG A CA 1
ATOM 597 C C . ARG A 1 82 ? -4.921 1.328 -6.322 1.00 92.00 82 ARG A C 1
ATOM 599 O O . ARG A 1 82 ? -4.422 1.395 -7.440 1.00 92.00 82 ARG A O 1
ATOM 606 N N . PHE A 1 83 ? -4.206 1.392 -5.201 1.00 90.50 83 PHE A N 1
ATOM 607 C CA . PHE A 1 83 ? -2.744 1.429 -5.193 1.00 90.50 83 PHE A CA 1
ATOM 608 C C . PHE A 1 83 ? -2.172 0.178 -5.854 1.00 90.50 83 PHE A C 1
ATOM 610 O O . PHE A 1 83 ? -1.302 0.277 -6.715 1.00 90.50 83 PHE A O 1
ATOM 617 N N . VAL A 1 84 ? -2.716 -0.982 -5.500 1.00 93.44 84 VAL A N 1
ATOM 618 C CA . VAL A 1 84 ? -2.231 -2.255 -6.007 1.00 93.44 84 VAL A CA 1
ATOM 619 C C . VAL A 1 84 ? -2.541 -2.441 -7.488 1.00 93.44 84 VAL A C 1
ATOM 621 O O . VAL A 1 84 ? -1.637 -2.797 -8.231 1.00 93.44 84 VAL A O 1
ATOM 624 N N . ALA A 1 85 ? -3.744 -2.104 -7.955 1.00 94.19 85 ALA A N 1
ATOM 625 C CA . ALA A 1 85 ? -4.055 -2.172 -9.386 1.00 94.19 85 ALA A CA 1
ATOM 626 C C . ALA A 1 85 ? -3.083 -1.327 -10.238 1.00 94.19 85 ALA A C 1
ATOM 628 O O . ALA A 1 85 ? -2.656 -1.738 -11.319 1.00 94.19 85 ALA A O 1
ATOM 629 N N . VAL A 1 86 ? -2.701 -0.146 -9.738 1.00 95.31 86 VAL A N 1
ATOM 630 C CA . VAL A 1 86 ? -1.691 0.700 -10.390 1.00 95.31 86 VAL A CA 1
ATOM 631 C C . VAL A 1 86 ? -0.303 0.060 -10.307 1.00 95.31 86 VAL A C 1
ATOM 633 O O . VAL A 1 86 ? 0.405 0.041 -11.309 1.00 95.31 86 VAL A O 1
ATOM 636 N N . GLY A 1 87 ? 0.085 -0.481 -9.150 1.00 94.56 87 GLY A N 1
ATOM 637 C CA . GLY A 1 87 ? 1.375 -1.150 -8.959 1.00 94.56 87 GLY A CA 1
ATOM 638 C C . GLY A 1 87 ? 1.560 -2.381 -9.850 1.00 94.56 87 GLY A C 1
ATOM 639 O O . GLY A 1 87 ? 2.615 -2.530 -10.455 1.00 94.56 87 GLY A O 1
ATOM 640 N N . GLU A 1 88 ? 0.522 -3.201 -10.015 1.00 94.06 88 GLU A N 1
ATOM 641 C CA . GLU A 1 88 ? 0.518 -4.358 -10.922 1.00 94.06 88 GLU A CA 1
ATOM 642 C C . GLU A 1 88 ? 0.651 -3.924 -12.386 1.00 94.06 88 GLU A C 1
ATOM 644 O O . GLU A 1 88 ? 1.460 -4.480 -13.122 1.00 94.06 88 GLU A O 1
ATOM 649 N N . THR A 1 89 ? -0.049 -2.856 -12.788 1.00 96.19 89 THR A N 1
ATOM 650 C CA . THR A 1 89 ? 0.102 -2.283 -14.138 1.00 96.19 89 THR A CA 1
ATOM 651 C C . THR A 1 89 ? 1.540 -1.812 -14.381 1.00 96.19 89 THR A C 1
ATOM 653 O O . THR A 1 89 ? 2.121 -2.090 -15.427 1.00 96.19 89 THR A O 1
ATOM 656 N N . ILE A 1 90 ? 2.148 -1.133 -13.400 1.00 93.56 90 ILE A N 1
ATOM 657 C CA . ILE A 1 90 ? 3.550 -0.697 -13.480 1.00 93.56 90 ILE A CA 1
ATOM 658 C C . ILE A 1 90 ? 4.488 -1.906 -13.561 1.00 93.56 90 ILE A C 1
ATOM 660 O O . ILE A 1 90 ? 5.460 -1.873 -14.314 1.00 93.56 90 ILE A O 1
ATOM 664 N N . ALA A 1 91 ? 4.213 -2.967 -12.805 1.00 94.75 91 ALA A N 1
ATOM 665 C CA . ALA A 1 91 ? 4.999 -4.193 -12.828 1.00 94.75 91 ALA A CA 1
ATOM 666 C C . ALA A 1 91 ? 4.964 -4.858 -14.214 1.00 94.75 91 ALA A C 1
ATOM 668 O O . ALA A 1 91 ? 6.005 -5.258 -14.731 1.00 94.75 91 ALA A O 1
ATOM 669 N N . ASP A 1 92 ? 3.793 -4.914 -14.849 1.00 95.12 92 ASP A N 1
ATOM 670 C CA . ASP A 1 92 ? 3.623 -5.486 -16.190 1.00 95.12 92 ASP A CA 1
ATOM 671 C C . ASP A 1 92 ? 4.355 -4.687 -17.278 1.00 95.12 92 ASP A C 1
ATOM 673 O O . ASP A 1 92 ? 4.854 -5.260 -18.248 1.00 95.12 92 ASP A O 1
ATOM 677 N N . GLU A 1 93 ? 4.459 -3.367 -17.110 1.00 96.00 93 GLU A N 1
ATOM 678 C CA . GLU A 1 93 ? 5.208 -2.488 -18.016 1.00 96.00 93 GLU A CA 1
ATOM 679 C C . GLU A 1 93 ? 6.732 -2.557 -17.808 1.00 96.00 93 GLU A C 1
ATOM 681 O O . GLU A 1 93 ? 7.486 -2.136 -18.688 1.00 96.00 93 GLU A O 1
ATOM 686 N N . ASN A 1 94 ? 7.203 -3.082 -16.669 1.00 93.75 94 ASN A N 1
ATOM 687 C CA . ASN A 1 94 ? 8.616 -3.060 -16.282 1.00 93.75 94 ASN A CA 1
ATOM 688 C C . ASN A 1 94 ? 9.096 -4.447 -15.800 1.00 93.75 94 ASN A C 1
ATOM 690 O O . ASN A 1 94 ? 9.172 -4.681 -14.590 1.00 93.75 94 ASN A O 1
ATOM 694 N N . PRO A 1 95 ? 9.502 -5.351 -16.720 1.00 92.88 95 PRO A N 1
ATOM 695 C CA . PRO A 1 95 ? 9.898 -6.728 -16.395 1.00 92.88 95 PRO A CA 1
ATOM 696 C C . PRO A 1 95 ? 11.048 -6.836 -15.386 1.00 92.88 95 PRO A C 1
ATOM 698 O O . PRO A 1 95 ? 11.107 -7.792 -14.619 1.00 92.88 95 PRO A O 1
ATOM 701 N N . ASP A 1 96 ? 11.946 -5.847 -15.370 1.00 93.81 96 ASP A N 1
ATOM 702 C CA . ASP A 1 96 ? 13.136 -5.829 -14.511 1.00 93.81 96 ASP A CA 1
ATOM 703 C C . ASP A 1 96 ? 12.816 -5.628 -13.019 1.00 93.81 96 ASP A C 1
ATOM 705 O O . ASP A 1 96 ? 13.638 -5.977 -12.179 1.00 93.81 96 ASP A O 1
ATOM 709 N N . ILE A 1 97 ? 11.653 -5.045 -12.696 1.00 91.62 97 ILE A N 1
ATOM 710 C CA . ILE A 1 97 ? 11.183 -4.805 -11.315 1.00 91.62 97 ILE A CA 1
ATOM 711 C C . ILE A 1 97 ? 9.860 -5.517 -11.016 1.00 91.62 97 ILE A C 1
ATOM 713 O O . ILE A 1 97 ? 9.263 -5.321 -9.955 1.00 91.62 97 ILE A O 1
ATOM 717 N N . GLN A 1 98 ? 9.347 -6.272 -11.992 1.00 93.06 98 GLN A N 1
ATOM 718 C CA . GLN A 1 98 ? 8.060 -6.943 -11.915 1.00 93.06 98 GLN A CA 1
ATOM 719 C C . GLN A 1 98 ? 7.947 -7.837 -10.670 1.00 93.06 98 GLN A C 1
ATOM 721 O O . GLN A 1 98 ? 6.968 -7.660 -9.940 1.00 93.06 98 GLN A O 1
ATOM 726 N N . PRO A 1 99 ? 8.897 -8.751 -10.370 1.00 92.00 99 PRO A N 1
ATOM 727 C CA . PRO A 1 99 ? 8.742 -9.636 -9.220 1.00 92.00 99 PRO A CA 1
ATOM 728 C C . PRO A 1 99 ? 8.693 -8.857 -7.900 1.00 92.00 99 PRO A C 1
ATOM 730 O O . PRO A 1 99 ? 7.796 -9.088 -7.091 1.00 92.00 99 PRO A O 1
ATOM 733 N N . GLU A 1 100 ? 9.563 -7.863 -7.713 1.00 90.44 100 GLU A N 1
ATOM 734 C CA . GLU A 1 100 ? 9.597 -7.062 -6.486 1.00 90.44 100 GLU A CA 1
ATOM 735 C C . GLU A 1 100 ? 8.344 -6.188 -6.325 1.00 90.44 100 GLU A C 1
ATOM 737 O O . GLU A 1 100 ? 7.841 -6.011 -5.213 1.00 90.44 100 GLU A O 1
ATOM 742 N N . MET A 1 101 ? 7.820 -5.639 -7.425 1.00 93.38 101 MET A N 1
ATOM 743 C CA . MET A 1 101 ? 6.607 -4.821 -7.399 1.00 93.38 101 MET A CA 1
ATOM 744 C C . MET A 1 101 ? 5.362 -5.662 -7.091 1.00 93.38 101 MET A C 1
ATOM 746 O O . MET A 1 101 ? 4.513 -5.223 -6.311 1.00 93.38 101 MET A O 1
ATOM 750 N N . TYR A 1 102 ? 5.255 -6.870 -7.654 1.00 92.75 102 TYR A N 1
ATOM 751 C CA . TYR A 1 102 ? 4.154 -7.788 -7.350 1.00 92.75 102 TYR A CA 1
ATOM 752 C C . TYR A 1 102 ? 4.190 -8.263 -5.894 1.00 92.75 102 TYR A C 1
ATOM 754 O O . TYR A 1 102 ? 3.140 -8.273 -5.245 1.00 92.75 102 TYR A O 1
ATOM 762 N N . ASP A 1 103 ? 5.373 -8.576 -5.361 1.00 92.31 103 ASP A N 1
ATOM 763 C CA . ASP A 1 103 ? 5.544 -8.945 -3.952 1.00 92.31 103 ASP A CA 1
ATOM 764 C C . ASP A 1 103 ? 5.109 -7.797 -3.026 1.00 92.31 103 ASP A C 1
ATOM 766 O O . ASP A 1 103 ? 4.264 -7.987 -2.145 1.00 92.31 103 ASP A O 1
ATOM 770 N N . ALA A 1 104 ? 5.571 -6.569 -3.287 1.00 89.31 104 ALA A N 1
ATOM 771 C CA . ALA A 1 104 ? 5.168 -5.390 -2.516 1.00 89.31 104 ALA A CA 1
ATOM 772 C C . ALA A 1 104 ? 3.652 -5.112 -2.602 1.00 89.31 104 ALA A C 1
ATOM 774 O O . ALA A 1 104 ? 3.012 -4.756 -1.608 1.00 89.31 104 ALA A O 1
ATOM 775 N N . CYS A 1 105 ? 3.049 -5.301 -3.778 1.00 93.00 105 CYS A N 1
ATOM 776 C CA . CYS A 1 105 ? 1.606 -5.172 -3.978 1.00 93.00 105 CYS A CA 1
ATOM 777 C C . CYS A 1 105 ? 0.810 -6.256 -3.239 1.00 93.00 105 CYS A C 1
ATOM 779 O O . CYS A 1 105 ? -0.284 -5.999 -2.725 1.00 93.00 105 CYS A O 1
ATOM 781 N N . HIS A 1 106 ? 1.338 -7.477 -3.175 1.00 92.31 106 HIS A N 1
ATOM 782 C CA . HIS A 1 106 ? 0.741 -8.561 -2.407 1.00 92.31 106 HIS A CA 1
ATOM 783 C C . HIS A 1 106 ? 0.759 -8.252 -0.906 1.00 92.31 106 HIS A C 1
ATOM 785 O O . HIS A 1 106 ? -0.286 -8.334 -0.253 1.00 92.31 106 HIS A O 1
ATOM 791 N N . GLU A 1 107 ? 1.899 -7.805 -0.377 1.00 89.44 107 GLU A N 1
ATOM 792 C CA . GLU A 1 107 ? 2.022 -7.383 1.021 1.00 89.44 107 GLU A CA 1
ATOM 793 C C . GLU A 1 107 ? 1.087 -6.213 1.362 1.00 89.44 107 GLU A C 1
ATOM 795 O O . GLU A 1 107 ? 0.431 -6.233 2.406 1.00 89.44 107 GLU A O 1
ATOM 800 N N . ALA A 1 108 ? 0.954 -5.226 0.467 1.00 87.88 108 ALA A N 1
ATOM 801 C CA . ALA A 1 108 ? 0.049 -4.093 0.660 1.00 87.88 108 ALA A CA 1
ATOM 802 C C . ALA A 1 108 ? -1.418 -4.531 0.813 1.00 87.88 108 ALA A C 1
ATOM 804 O O . ALA A 1 108 ? -2.123 -4.009 1.679 1.00 87.88 108 ALA A O 1
ATOM 805 N N . ARG A 1 109 ? -1.870 -5.519 0.026 1.00 88.06 109 ARG A N 1
ATOM 806 C CA . ARG A 1 109 ? -3.208 -6.120 0.174 1.00 88.06 109 ARG A CA 1
ATOM 807 C C . ARG A 1 109 ? -3.371 -6.833 1.510 1.00 88.06 109 ARG A C 1
ATOM 809 O O . ARG A 1 109 ? -4.377 -6.628 2.180 1.00 88.06 109 ARG A O 1
ATOM 816 N N . LEU A 1 110 ? -2.384 -7.633 1.915 1.00 86.88 110 LEU A N 1
ATOM 817 C CA . LEU A 1 110 ? -2.427 -8.345 3.197 1.00 86.88 110 LEU A CA 1
ATOM 818 C C . LEU A 1 110 ? -2.466 -7.389 4.394 1.00 86.88 110 LEU A C 1
ATOM 820 O O . LEU A 1 110 ? -3.143 -7.676 5.374 1.00 86.88 110 LEU A O 1
ATOM 824 N N . ALA A 1 111 ? -1.774 -6.251 4.313 1.00 79.56 111 ALA A N 1
ATOM 825 C CA . ALA A 1 111 ? -1.789 -5.230 5.359 1.00 79.56 111 ALA A CA 1
ATOM 826 C C . ALA A 1 111 ? -3.110 -4.436 5.429 1.00 79.56 111 ALA A C 1
ATOM 828 O O . ALA A 1 111 ? -3.369 -3.771 6.434 1.00 79.56 111 ALA A O 1
ATOM 829 N N . GLY A 1 112 ? -3.909 -4.459 4.357 1.00 70.31 112 GLY A N 1
ATOM 830 C CA . GLY A 1 112 ? -5.191 -3.759 4.254 1.00 70.31 112 GLY A CA 1
ATOM 831 C C . GLY A 1 112 ? -6.407 -4.519 4.784 1.00 70.31 112 GLY A C 1
ATOM 832 O O . GLY A 1 112 ? -7.456 -3.893 4.949 1.00 70.31 112 GLY A O 1
ATOM 833 N N . LEU A 1 113 ? -6.264 -5.825 5.040 1.00 60.56 113 LEU A N 1
ATOM 834 C CA . LEU A 1 113 ? -7.286 -6.741 5.570 1.00 60.56 113 LEU A CA 1
ATOM 835 C C . LEU A 1 113 ? -7.198 -6.864 7.101 1.00 60.56 113 LEU A C 1
ATOM 837 O O . LEU A 1 113 ? -8.271 -6.966 7.742 1.00 60.56 113 LEU A O 1
#

Foldseek 3Di:
DDDDDDDDPDDDPPPPPPPVPVVVPNDDPDPVVVVVCVVVCVVVVVLVVVVVCCVPVVDDDDPVVVVVSVVVLVVLLVVLVVVLVVLCVVLVVPVPCNVVSNVVSVVSNVVSD

Organism: NCBI:txid51022